Protein AF-A0A5C8PRZ0-F1 (afdb_monomer_lite)

Sequence (102 aa):
MLSRERLPAAAEVPTITEDGGPALESATWMMVLAPAGVPAEITNRLSRKIADIVLAGEVKDRLIEWAIIPSGWSPDRTGRFLADEIARWAGVIKAAGVKPEL

Secondary structure (DSSP, 8-state):
-B-SS--GGGTTSPPTTTTT-----B-------PPTT--HHHHHHHHHHHHHHHTSHHHHHHHHHTT-------HHHHHHHHHHHHHHHHHHHHHHT-----

Organism: NCBI:txid2586908

Radius of gyration: 16.77 Å; chains: 1; bounding box: 36×40×40 Å

pLDDT: mean 91.46, std 6.97, range [62.16, 98.19]

InterPro domains:
  IPR005064 Bordetella uptake gene [PF03401] (2-97)
  IPR005064 Bordetella uptake gene [PTHR42928] (3-99)
  IPR042100 Bordetella uptake gene, domain 1 [G3DSA:3.40.190.150] (1-101)

Foldseek 3Di:
DQDPAAQPVCNVDDGCVRVVHDPDDDDDDDDDDDDPPDDPVVLQVVLQVVLVQCPPDVNVVVCSVVVHHDDSDGPVVVVVVVVVVVVVVVVVCVVVVPDDDD

Structure (mmCIF, N/CA/C/O backbone):
data_AF-A0A5C8PRZ0-F1
#
_entry.id   AF-A0A5C8PRZ0-F1
#
loop_
_atom_site.group_PDB
_atom_site.id
_atom_site.type_symbol
_atom_site.label_atom_id
_atom_site.label_alt_id
_atom_site.label_comp_id
_atom_site.label_asym_id
_atom_site.label_entity_id
_atom_site.label_seq_id
_atom_site.pdbx_PDB_ins_code
_atom_site.Cartn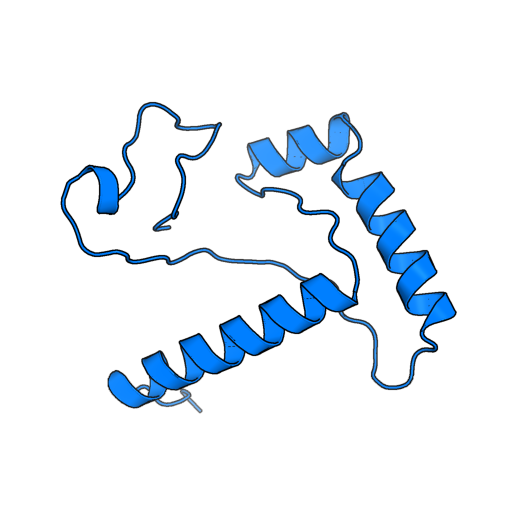_x
_atom_site.Cartn_y
_atom_site.Cartn_z
_atom_site.occupancy
_atom_site.B_iso_or_equiv
_atom_site.auth_seq_id
_atom_site.auth_comp_id
_atom_site.auth_asym_id
_atom_site.auth_atom_id
_atom_site.pdbx_PDB_model_num
ATOM 1 N N . MET A 1 1 ? 11.594 -6.923 -9.808 1.00 63.56 1 MET A N 1
ATOM 2 C CA . MET A 1 1 ? 10.307 -6.208 -9.668 1.00 63.56 1 MET A CA 1
ATOM 3 C C . MET A 1 1 ? 10.139 -5.356 -10.914 1.00 63.56 1 MET A C 1
ATOM 5 O O . MET A 1 1 ? 11.095 -4.680 -11.270 1.00 63.56 1 MET A O 1
ATOM 9 N N . LEU A 1 2 ? 9.007 -5.443 -11.615 1.00 79.00 2 LEU A N 1
ATOM 10 C CA . LEU A 1 2 ? 8.731 -4.584 -12.774 1.00 79.00 2 LEU A CA 1
ATOM 11 C C . LEU A 1 2 ? 7.853 -3.437 -12.282 1.00 79.00 2 LEU A C 1
ATOM 13 O O . LEU A 1 2 ? 6.705 -3.669 -11.913 1.00 79.00 2 LEU A O 1
ATOM 17 N N . SER A 1 3 ? 8.420 -2.239 -12.186 1.00 78.25 3 SER A N 1
ATOM 18 C CA . SER A 1 3 ? 7.702 -1.050 -11.725 1.00 78.25 3 SER A CA 1
ATOM 19 C C . SER A 1 3 ? 7.167 -0.261 -12.914 1.00 78.25 3 SER A C 1
ATOM 21 O O . SER A 1 3 ? 7.808 -0.201 -13.965 1.00 78.25 3 SER A O 1
ATOM 23 N N . ARG A 1 4 ? 6.007 0.372 -12.729 1.00 82.38 4 ARG A N 1
ATOM 24 C CA . ARG A 1 4 ? 5.431 1.302 -13.705 1.00 82.38 4 ARG A CA 1
ATOM 25 C C . ARG A 1 4 ? 6.231 2.602 -13.818 1.00 82.38 4 ARG A C 1
ATOM 27 O O . ARG A 1 4 ? 6.262 3.211 -14.881 1.00 82.38 4 ARG A O 1
ATOM 34 N N . GLU A 1 5 ? 6.869 3.008 -12.726 1.00 85.69 5 GLU A N 1
ATOM 35 C CA .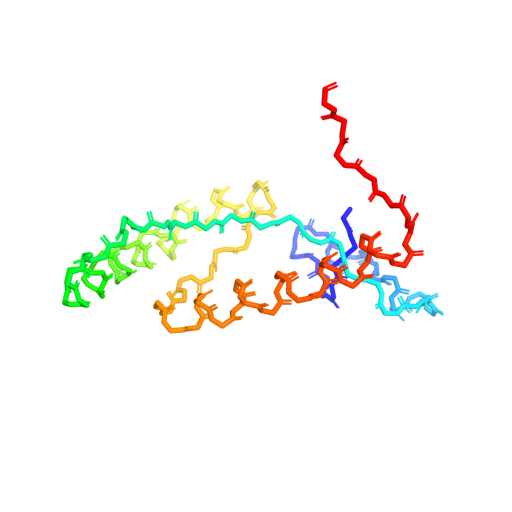 GLU A 1 5 ? 7.668 4.230 -12.616 1.00 85.69 5 GLU A CA 1
ATOM 36 C C . GLU A 1 5 ? 9.089 3.892 -12.155 1.00 85.69 5 GLU A C 1
ATOM 38 O O . GLU A 1 5 ? 9.313 2.869 -11.496 1.00 85.69 5 GLU A O 1
ATOM 43 N N . ARG A 1 6 ? 10.063 4.747 -12.480 1.00 88.31 6 ARG A N 1
ATOM 44 C CA . ARG A 1 6 ? 11.437 4.572 -11.997 1.00 88.31 6 ARG A CA 1
ATOM 45 C C . ARG A 1 6 ? 11.480 4.652 -10.476 1.00 88.31 6 ARG A C 1
ATOM 47 O O . ARG A 1 6 ? 10.820 5.492 -9.866 1.00 88.31 6 ARG A O 1
ATOM 54 N N . LEU A 1 7 ? 12.287 3.793 -9.862 1.00 83.88 7 LEU A N 1
ATOM 55 C CA . LEU A 1 7 ? 12.495 3.842 -8.421 1.00 83.88 7 LEU A CA 1
ATOM 56 C C . LEU A 1 7 ? 13.403 5.032 -8.083 1.00 83.88 7 LEU A C 1
ATOM 58 O O . LEU A 1 7 ? 14.455 5.164 -8.707 1.00 83.88 7 LEU A O 1
ATOM 62 N N . PRO A 1 8 ? 13.080 5.857 -7.070 1.00 82.25 8 PRO A N 1
ATOM 63 C CA . PRO A 1 8 ? 13.951 6.962 -6.664 1.00 82.25 8 PRO A CA 1
ATOM 64 C C . PRO A 1 8 ? 15.381 6.522 -6.316 1.00 82.25 8 PRO A C 1
ATOM 66 O O . PRO A 1 8 ? 16.327 7.255 -6.575 1.00 82.25 8 PRO A O 1
ATOM 69 N N . ALA A 1 9 ? 15.536 5.311 -5.770 1.00 78.75 9 ALA A N 1
ATOM 70 C CA . ALA A 1 9 ? 16.828 4.726 -5.409 1.00 78.75 9 ALA A CA 1
ATOM 71 C C . ALA A 1 9 ? 17.643 4.186 -6.606 1.00 78.75 9 ALA A C 1
ATOM 73 O O . ALA A 1 9 ? 18.789 3.795 -6.415 1.00 78.75 9 ALA A O 1
ATOM 74 N N . ALA A 1 10 ? 17.060 4.133 -7.809 1.00 83.75 10 ALA A N 1
ATOM 75 C CA . ALA A 1 10 ? 17.691 3.635 -9.036 1.00 83.75 10 ALA A CA 1
ATOM 76 C C . ALA A 1 10 ? 17.126 4.381 -10.261 1.00 83.75 10 ALA A C 1
ATOM 78 O O . ALA A 1 10 ? 16.582 3.782 -11.192 1.00 83.75 10 ALA A O 1
ATOM 79 N N . ALA A 1 11 ? 17.169 5.715 -10.221 1.00 86.62 11 ALA A N 1
ATOM 80 C CA . ALA A 1 11 ? 16.518 6.580 -11.207 1.00 86.62 11 ALA A CA 1
ATOM 81 C C . ALA A 1 11 ? 17.161 6.511 -12.607 1.00 86.62 11 ALA A C 1
ATOM 83 O O . ALA A 1 11 ? 16.562 6.935 -13.597 1.00 86.62 11 ALA A O 1
ATOM 84 N N . GLU A 1 12 ? 18.376 5.986 -12.705 1.00 90.62 12 GLU A N 1
ATOM 85 C CA . GLU A 1 12 ? 19.098 5.725 -13.946 1.00 90.62 12 GLU A CA 1
ATOM 86 C C . GLU A 1 12 ? 18.615 4.464 -14.676 1.00 90.62 12 GLU A C 1
ATOM 88 O O . GLU A 1 12 ? 18.814 4.352 -15.886 1.00 90.62 12 GLU A O 1
ATOM 93 N N . VAL A 1 13 ? 17.953 3.540 -13.973 1.00 89.75 13 VAL A N 1
ATOM 94 C CA . VAL A 1 13 ? 17.462 2.285 -14.548 1.00 89.75 13 VAL A CA 1
ATOM 95 C C . VAL A 1 13 ? 16.092 2.520 -15.200 1.00 89.75 13 VAL A C 1
ATOM 97 O O . VAL A 1 13 ? 15.161 2.949 -14.510 1.00 89.75 13 VAL A O 1
ATOM 100 N N . PRO A 1 14 ? 15.931 2.259 -16.513 1.00 89.94 14 PRO A N 1
ATOM 101 C CA . PRO A 1 14 ? 14.653 2.439 -17.185 1.00 89.94 14 PRO A CA 1
ATOM 102 C C . PRO A 1 14 ? 13.620 1.395 -16.747 1.00 89.94 14 PRO A C 1
ATOM 104 O O . PRO A 1 14 ? 13.957 0.283 -16.332 1.00 89.94 14 PRO A O 1
ATOM 107 N N . THR A 1 15 ? 12.339 1.735 -16.872 1.00 90.50 15 THR A N 1
ATOM 108 C CA . THR A 1 15 ? 11.263 0.743 -16.733 1.00 90.50 15 THR A CA 1
ATOM 109 C C . THR A 1 15 ? 11.189 -0.152 -17.974 1.00 90.50 15 THR A C 1
ATOM 111 O O . THR A 1 15 ? 11.664 0.206 -19.051 1.00 90.50 15 THR A O 1
ATOM 114 N N . ILE A 1 16 ? 10.525 -1.308 -17.865 1.00 89.81 16 ILE A N 1
ATOM 115 C CA . ILE A 1 16 ? 10.337 -2.210 -19.015 1.00 89.81 16 ILE A CA 1
ATOM 116 C C . ILE A 1 16 ? 9.587 -1.539 -20.174 1.00 89.81 16 ILE A C 1
ATOM 118 O O . ILE A 1 16 ? 9.845 -1.848 -21.331 1.00 89.81 16 ILE A O 1
ATOM 122 N N . THR A 1 17 ? 8.686 -0.598 -19.880 1.00 90.56 17 THR A N 1
ATOM 123 C CA . THR A 1 17 ? 7.966 0.154 -20.913 1.00 90.56 17 THR A CA 1
ATOM 124 C C . THR A 1 17 ? 8.830 1.229 -21.557 1.00 90.56 17 THR A C 1
ATOM 126 O O . THR A 1 17 ? 8.673 1.494 -22.744 1.00 90.56 17 THR A O 1
ATOM 129 N N . GLU A 1 18 ? 9.740 1.849 -20.799 1.00 90.88 18 GLU A N 1
ATOM 130 C CA . GLU A 1 18 ? 10.715 2.800 -21.350 1.00 90.88 18 GLU A CA 1
ATOM 131 C C . GLU A 1 18 ? 11.714 2.109 -22.291 1.00 90.88 18 GLU A C 1
ATOM 133 O O . GLU A 1 18 ? 12.181 2.733 -23.239 1.00 90.88 18 GLU A O 1
ATOM 138 N N . ASP A 1 19 ? 11.977 0.817 -22.076 1.00 91.12 19 ASP A N 1
ATOM 139 C CA . ASP A 1 19 ? 12.837 -0.019 -22.925 1.00 91.12 19 ASP A CA 1
ATOM 140 C C . ASP A 1 19 ? 12.083 -0.677 -24.108 1.00 91.12 19 ASP A C 1
ATOM 142 O O . ASP A 1 19 ? 12.584 -1.582 -24.771 1.00 91.12 19 ASP A O 1
ATOM 146 N N . GLY A 1 20 ? 10.845 -0.247 -24.387 1.00 90.50 20 GLY A N 1
ATOM 147 C CA . GLY A 1 20 ? 10.036 -0.752 -25.507 1.00 90.50 20 GLY A CA 1
ATOM 148 C C . GLY A 1 20 ? 9.365 -2.109 -25.262 1.00 90.50 20 GLY A C 1
ATOM 149 O O . GLY A 1 20 ? 8.774 -2.687 -26.177 1.00 90.50 20 GLY A O 1
ATOM 150 N N . GLY A 1 21 ? 9.431 -2.620 -24.034 1.00 88.56 21 GLY A N 1
ATOM 151 C CA . GLY A 1 21 ? 8.747 -3.831 -23.608 1.00 88.56 21 GLY A CA 1
ATOM 152 C C . GLY A 1 21 ? 7.257 -3.625 -23.291 1.00 88.56 21 GLY A C 1
ATOM 153 O O . GLY A 1 21 ? 6.739 -2.504 -23.283 1.00 88.56 21 GLY A O 1
ATOM 154 N N . PRO A 1 22 ? 6.526 -4.721 -23.020 1.00 84.81 22 PRO A N 1
ATOM 155 C CA . PRO A 1 22 ? 5.111 -4.665 -22.662 1.00 84.81 22 PRO A CA 1
ATOM 156 C C . PRO A 1 22 ? 4.888 -3.953 -21.320 1.00 84.81 22 PRO A C 1
ATOM 158 O O . PRO A 1 22 ? 5.752 -3.974 -20.445 1.00 84.81 22 PRO A O 1
ATOM 161 N N . ALA A 1 23 ? 3.691 -3.390 -21.122 1.00 81.94 23 ALA A N 1
ATOM 162 C CA . ALA A 1 23 ? 3.261 -2.792 -19.854 1.00 81.94 23 ALA A CA 1
ATOM 163 C C . ALA A 1 23 ? 3.016 -3.862 -18.778 1.00 81.94 23 ALA A C 1
ATOM 165 O O . ALA A 1 23 ? 1.882 -4.188 -18.422 1.00 81.94 23 ALA A O 1
ATOM 166 N N . LEU A 1 24 ? 4.110 -4.442 -18.291 1.00 78.56 24 LEU A N 1
ATOM 167 C CA . LEU A 1 24 ? 4.130 -5.413 -17.215 1.00 78.56 24 LEU A CA 1
ATOM 168 C C . LEU A 1 24 ? 4.489 -4.713 -15.913 1.00 78.56 24 LEU A C 1
ATOM 170 O O . LEU A 1 24 ? 5.520 -4.058 -15.796 1.00 78.56 24 LEU A O 1
ATOM 174 N N . GLU A 1 25 ? 3.634 -4.914 -14.923 1.00 78.25 25 GLU A N 1
ATOM 175 C CA . GLU A 1 25 ? 3.849 -4.455 -13.561 1.00 78.25 25 GLU A CA 1
ATOM 176 C C . GLU A 1 25 ? 3.842 -5.673 -12.638 1.00 78.25 25 GLU A C 1
ATOM 178 O O . GLU A 1 25 ? 2.928 -6.497 -12.658 1.00 78.25 25 GLU A O 1
ATOM 183 N N . SER A 1 26 ? 4.904 -5.822 -11.865 1.00 77.12 26 SER A N 1
ATOM 184 C CA . SER A 1 26 ? 5.070 -6.882 -10.882 1.00 77.12 26 SER A CA 1
ATOM 185 C C . SER A 1 26 ? 5.729 -6.248 -9.676 1.00 77.12 26 SER A C 1
ATOM 187 O O . SER A 1 26 ? 6.954 -6.306 -9.527 1.00 77.12 26 SER A O 1
ATOM 189 N N . ALA A 1 27 ? 4.890 -5.606 -8.871 1.00 79.06 27 ALA A N 1
ATOM 190 C CA . ALA A 1 27 ? 5.232 -4.970 -7.617 1.00 79.06 27 ALA A CA 1
ATOM 191 C C . ALA A 1 27 ? 4.695 -5.803 -6.450 1.00 79.06 27 ALA A C 1
ATOM 193 O O . ALA A 1 27 ? 3.541 -6.224 -6.471 1.00 79.06 27 ALA A O 1
ATOM 194 N N . THR A 1 28 ? 5.522 -6.027 -5.429 1.00 86.38 28 THR A N 1
ATOM 195 C CA . THR A 1 28 ? 5.030 -6.541 -4.147 1.00 86.38 28 THR A CA 1
ATOM 196 C C . THR A 1 28 ? 4.483 -5.374 -3.340 1.00 86.38 28 THR A C 1
ATOM 198 O O . THR A 1 28 ? 5.076 -4.296 -3.320 1.00 86.38 28 THR A O 1
ATOM 201 N N . TRP A 1 29 ? 3.368 -5.594 -2.655 1.00 91.31 29 TRP A N 1
ATOM 202 C CA . TRP A 1 29 ? 2.742 -4.602 -1.794 1.00 91.31 29 TRP A CA 1
ATOM 203 C C . TRP A 1 29 ? 2.528 -5.152 -0.386 1.00 91.31 29 TRP A C 1
ATOM 205 O O . TRP A 1 29 ? 2.486 -6.359 -0.154 1.00 91.31 29 TRP A O 1
ATOM 215 N N . MET A 1 30 ? 2.393 -4.231 0.564 1.00 93.19 30 MET A N 1
ATOM 216 C CA . MET A 1 30 ? 2.029 -4.516 1.947 1.00 93.19 30 MET A CA 1
ATOM 217 C C . MET A 1 30 ? 0.811 -3.682 2.317 1.00 93.19 30 MET A C 1
ATOM 219 O O . MET A 1 30 ? 0.669 -2.539 1.880 1.00 93.19 30 MET A O 1
ATOM 223 N N . MET A 1 31 ? -0.068 -4.255 3.132 1.00 94.94 31 MET A N 1
ATOM 224 C CA . MET A 1 31 ? -1.305 -3.615 3.556 1.00 94.94 31 MET A CA 1
ATOM 225 C C . MET A 1 31 ? -1.601 -3.955 5.012 1.00 94.94 31 MET A C 1
ATOM 227 O O . MET A 1 31 ? -1.356 -5.072 5.461 1.00 94.94 31 MET A O 1
ATOM 231 N N . VAL A 1 32 ? -2.171 -2.993 5.738 1.00 95.38 32 VAL A N 1
ATOM 232 C CA . VAL A 1 32 ? -2.720 -3.218 7.077 1.00 95.38 32 VAL A CA 1
ATOM 233 C C . VAL A 1 32 ? -4.222 -3.442 6.954 1.00 95.38 32 VAL A C 1
ATOM 235 O O . VAL A 1 32 ? -4.934 -2.600 6.407 1.00 95.38 32 VAL A O 1
ATOM 238 N N . LEU A 1 33 ? -4.697 -4.570 7.479 1.00 95.19 33 LEU A N 1
ATOM 239 C CA . LEU A 1 33 ? -6.107 -4.950 7.485 1.00 95.19 33 LEU A CA 1
ATOM 240 C C . LEU A 1 33 ? -6.624 -5.013 8.923 1.00 95.19 33 LEU A C 1
ATOM 242 O O . LEU A 1 33 ? -5.927 -5.466 9.829 1.00 95.19 33 LEU A O 1
ATOM 246 N N . ALA A 1 34 ? -7.862 -4.570 9.121 1.00 94.00 34 ALA A N 1
ATOM 247 C CA . ALA A 1 34 ? -8.595 -4.752 10.368 1.00 94.00 34 ALA A CA 1
ATOM 248 C C . ALA A 1 34 ? -9.612 -5.901 10.213 1.00 94.00 34 ALA A C 1
ATOM 250 O O . ALA A 1 34 ? -10.057 -6.160 9.091 1.00 94.00 34 ALA A O 1
ATOM 251 N N . PRO A 1 35 ? -10.015 -6.575 11.306 1.00 96.25 35 PRO A N 1
ATOM 252 C CA . PRO A 1 35 ? -11.081 -7.570 11.258 1.00 96.25 35 PRO A CA 1
ATOM 253 C C . PRO A 1 35 ? -12.387 -7.016 10.673 1.00 96.25 35 PRO A C 1
ATOM 255 O O . PRO A 1 35 ? -12.704 -5.830 10.813 1.00 96.25 35 PRO A O 1
ATOM 258 N N . ALA A 1 36 ? -13.180 -7.896 10.063 1.00 94.44 36 ALA A N 1
ATOM 259 C CA . ALA A 1 36 ? -14.516 -7.539 9.603 1.00 94.44 36 ALA A CA 1
ATOM 260 C C . ALA A 1 36 ? -15.382 -7.048 10.779 1.00 94.44 36 ALA A C 1
ATOM 262 O O . ALA A 1 36 ? -15.334 -7.601 11.876 1.00 94.44 36 ALA A O 1
ATOM 263 N N . GLY A 1 37 ? -16.176 -6.001 10.543 1.00 94.50 37 GLY A N 1
ATOM 264 C CA . GLY A 1 37 ? -17.079 -5.425 11.545 1.00 94.50 37 GLY A CA 1
ATOM 265 C C . GLY A 1 37 ? -16.471 -4.339 12.438 1.00 94.50 37 GLY A C 1
ATOM 266 O O . GLY A 1 37 ? -17.204 -3.744 13.225 1.00 94.50 37 GLY A O 1
ATOM 267 N N . VAL A 1 38 ? -15.176 -4.017 12.310 1.00 96.81 38 VAL A N 1
ATOM 268 C CA . VAL A 1 38 ? -14.604 -2.847 12.999 1.00 96.81 38 VAL A CA 1
ATOM 269 C C . VAL A 1 38 ? -15.305 -1.564 12.512 1.00 96.81 38 VAL A C 1
ATOM 271 O O . VAL A 1 38 ? -15.348 -1.321 11.302 1.00 96.81 38 VAL A O 1
ATOM 274 N N . PRO A 1 39 ? -15.840 -0.719 13.420 1.00 97.62 39 PRO A N 1
ATOM 275 C CA . PRO A 1 39 ? -16.503 0.527 13.052 1.00 97.62 39 PRO A CA 1
ATOM 276 C C . PRO A 1 39 ? -15.629 1.445 12.193 1.00 97.62 39 PRO A C 1
ATOM 278 O O . PRO A 1 39 ? -14.444 1.641 12.476 1.00 97.62 39 PRO A O 1
ATOM 281 N N . ALA A 1 40 ? -16.242 2.090 11.196 1.00 95.19 40 ALA A N 1
ATOM 282 C CA . ALA A 1 40 ? -15.546 2.973 10.259 1.00 95.19 40 ALA A CA 1
ATOM 283 C C . ALA A 1 40 ? -14.764 4.094 10.961 1.00 95.19 40 ALA A C 1
ATOM 285 O O . ALA A 1 40 ? -13.674 4.455 10.524 1.00 95.19 40 ALA A O 1
ATOM 286 N N . GLU A 1 41 ? -15.277 4.623 12.073 1.00 97.50 41 GLU A N 1
ATOM 287 C CA . GLU A 1 41 ? -14.583 5.638 12.867 1.00 97.50 41 GLU A CA 1
ATOM 288 C C . GLU A 1 41 ? -13.224 5.144 13.391 1.00 97.50 41 GLU A C 1
ATOM 290 O O . GLU A 1 41 ? -12.222 5.856 13.282 1.00 97.50 41 GLU A O 1
ATOM 295 N N . ILE A 1 42 ? -13.168 3.909 13.901 1.00 97.75 42 ILE A N 1
ATOM 296 C CA . ILE A 1 42 ? -11.940 3.297 14.423 1.00 97.75 42 ILE A CA 1
ATOM 297 C C . ILE A 1 42 ? -10.958 3.057 13.277 1.00 97.75 42 ILE A C 1
ATOM 299 O O . ILE A 1 42 ? -9.798 3.463 13.376 1.00 97.75 42 ILE A O 1
ATOM 303 N N . THR A 1 43 ? -11.426 2.480 12.170 1.00 97.00 43 THR A N 1
ATOM 304 C CA . THR A 1 43 ? -10.604 2.234 10.976 1.00 97.00 43 THR A CA 1
ATOM 305 C C . THR A 1 43 ? -10.027 3.534 10.416 1.00 97.00 43 THR A C 1
ATOM 307 O O . THR A 1 43 ? -8.833 3.615 10.130 1.00 97.00 43 THR A O 1
ATOM 310 N N . ASN A 1 44 ? -10.837 4.590 10.335 1.00 97.25 44 ASN A N 1
ATOM 311 C CA . ASN A 1 44 ? -10.397 5.904 9.873 1.00 97.25 44 ASN A CA 1
ATOM 312 C C . ASN A 1 44 ? -9.374 6.537 10.822 1.00 97.25 44 ASN A C 1
ATOM 314 O O . ASN A 1 44 ? -8.406 7.150 10.369 1.00 97.25 44 ASN A O 1
ATOM 318 N N . ARG A 1 45 ? -9.559 6.395 12.140 1.00 97.81 45 ARG A N 1
ATOM 319 C CA . ARG A 1 45 ? -8.599 6.899 13.130 1.00 97.81 45 ARG A CA 1
ATOM 320 C C . ARG A 1 45 ? -7.257 6.175 13.030 1.00 97.81 45 ARG A C 1
ATOM 322 O O . ARG A 1 45 ? -6.225 6.841 13.047 1.00 97.81 45 ARG A O 1
ATOM 329 N N . LEU A 1 46 ? -7.270 4.848 12.902 1.00 97.12 46 LEU A N 1
ATOM 330 C CA . LEU A 1 46 ? -6.059 4.043 12.728 1.00 97.12 46 LEU A CA 1
ATOM 331 C C . LEU A 1 46 ? -5.351 4.370 11.412 1.00 97.12 46 LEU A C 1
ATOM 333 O O . LEU A 1 46 ? -4.153 4.623 11.430 1.00 97.12 46 LEU A O 1
ATOM 337 N N . SER A 1 47 ? -6.085 4.446 10.299 1.00 97.56 47 SER A N 1
ATOM 338 C CA . SER A 1 47 ? -5.522 4.800 8.990 1.00 97.56 47 SER A CA 1
ATOM 339 C C . SER A 1 47 ? -4.815 6.155 9.018 1.00 97.56 47 SER A C 1
ATOM 341 O O . SER A 1 47 ? -3.686 6.242 8.545 1.00 97.56 47 SER A O 1
ATOM 343 N N . ARG A 1 48 ? -5.408 7.181 9.650 1.00 98.19 48 ARG A N 1
ATOM 344 C CA . ARG A 1 48 ? -4.742 8.484 9.824 1.00 98.19 48 ARG A CA 1
ATOM 345 C C . ARG A 1 48 ? -3.440 8.369 10.611 1.00 98.19 48 ARG A C 1
ATOM 347 O O . ARG A 1 48 ? -2.425 8.882 10.170 1.00 98.19 48 ARG A O 1
ATOM 354 N N . LYS A 1 49 ? -3.445 7.653 11.739 1.00 98.00 49 LYS A N 1
ATOM 355 C CA . LYS A 1 49 ? -2.232 7.474 12.553 1.00 98.00 49 LYS A CA 1
ATOM 356 C C . LYS A 1 49 ? -1.145 6.681 11.835 1.00 98.00 49 LYS A C 1
ATOM 358 O O . LYS A 1 49 ? 0.024 7.018 11.961 1.00 98.00 49 LYS A O 1
ATOM 363 N N . ILE A 1 50 ? -1.520 5.664 11.065 1.00 97.44 50 ILE A N 1
ATOM 364 C CA . ILE A 1 50 ? -0.578 4.916 10.230 1.00 97.44 50 ILE A CA 1
ATOM 365 C C . ILE A 1 50 ? 0.011 5.837 9.162 1.00 97.44 50 ILE A C 1
ATOM 367 O O . ILE A 1 50 ? 1.225 5.842 8.995 1.00 97.44 50 ILE A O 1
ATOM 371 N N . ALA A 1 51 ? -0.816 6.643 8.487 1.00 97.88 51 ALA A N 1
ATOM 372 C CA . ALA A 1 51 ? -0.352 7.610 7.496 1.00 97.88 51 ALA A CA 1
ATOM 373 C C . ALA A 1 51 ? 0.634 8.622 8.103 1.00 97.88 51 ALA A C 1
ATOM 375 O O . ALA A 1 51 ? 1.703 8.822 7.534 1.00 97.88 51 ALA A O 1
ATOM 376 N N . ASP A 1 52 ? 0.322 9.180 9.280 1.00 98.06 52 ASP A N 1
ATOM 377 C CA . ASP A 1 52 ? 1.215 10.090 10.009 1.00 98.06 52 ASP A CA 1
ATOM 378 C C . ASP A 1 52 ? 2.592 9.445 10.267 1.00 98.06 52 ASP A C 1
ATOM 380 O O . ASP A 1 52 ? 3.622 10.092 10.098 1.00 98.06 52 ASP A O 1
ATOM 384 N N . ILE A 1 53 ? 2.621 8.162 10.651 1.00 97.06 53 ILE A N 1
ATOM 385 C CA . ILE A 1 53 ? 3.856 7.430 10.978 1.00 97.06 53 ILE A CA 1
ATOM 386 C C . ILE A 1 53 ? 4.664 7.102 9.723 1.00 97.06 53 ILE A C 1
ATOM 388 O O . ILE A 1 53 ? 5.848 7.413 9.667 1.00 97.06 53 ILE A O 1
ATOM 392 N N . VAL A 1 54 ? 4.056 6.474 8.711 1.00 96.81 54 VAL A N 1
ATOM 393 C CA . VAL A 1 54 ? 4.799 5.993 7.527 1.00 96.81 54 VAL A CA 1
ATOM 394 C C . VAL A 1 54 ? 5.285 7.127 6.625 1.00 96.81 54 VAL A C 1
ATOM 396 O O . VAL A 1 54 ? 6.158 6.913 5.789 1.00 96.81 54 VAL A O 1
ATOM 399 N N . LEU A 1 55 ? 4.716 8.325 6.781 1.00 96.50 55 LEU A N 1
ATOM 400 C CA . LEU A 1 55 ? 5.126 9.534 6.068 1.00 96.50 55 LEU A CA 1
ATOM 401 C C . LEU A 1 55 ? 6.031 10.451 6.908 1.00 96.50 55 LEU A C 1
ATOM 403 O O . LEU A 1 55 ? 6.502 11.461 6.384 1.00 96.50 55 LEU A O 1
ATOM 407 N N . ALA A 1 56 ? 6.296 10.119 8.177 1.00 96.88 56 ALA A N 1
ATOM 408 C CA . ALA A 1 56 ? 7.243 10.855 9.011 1.00 96.88 56 ALA A CA 1
ATOM 409 C C . ALA A 1 56 ? 8.673 10.666 8.486 1.00 96.88 56 ALA A C 1
ATOM 411 O O . ALA A 1 56 ? 9.034 9.553 8.122 1.00 96.88 56 ALA A O 1
ATOM 412 N N . GLY A 1 57 ? 9.483 11.733 8.481 1.00 94.75 57 GLY A N 1
ATOM 413 C CA . GLY A 1 57 ? 10.792 11.781 7.807 1.00 94.75 57 GLY A CA 1
ATOM 414 C C . GLY A 1 57 ? 11.662 10.541 8.021 1.00 94.75 57 GLY A C 1
ATOM 415 O O . GLY A 1 57 ? 11.896 9.800 7.076 1.00 94.75 57 GLY A O 1
ATOM 416 N N . GLU A 1 58 ? 12.043 10.247 9.267 1.00 95.81 58 GLU A N 1
ATOM 417 C CA . GLU A 1 58 ? 12.914 9.100 9.566 1.00 95.81 58 GLU A CA 1
ATOM 418 C C . GLU A 1 58 ? 12.306 7.755 9.129 1.00 95.81 58 GLU A C 1
ATOM 420 O O . GLU A 1 58 ? 12.990 6.921 8.543 1.00 95.81 58 GLU A O 1
ATOM 425 N N . VAL A 1 59 ? 11.008 7.540 9.365 1.00 96.69 59 VAL A N 1
ATOM 426 C CA . VAL A 1 59 ? 10.335 6.285 8.992 1.00 96.69 59 VAL A CA 1
ATOM 427 C C . VAL A 1 59 ? 10.230 6.158 7.475 1.00 96.69 59 VAL A C 1
ATOM 429 O O . VAL A 1 59 ? 10.509 5.096 6.924 1.00 96.69 59 VAL A O 1
ATOM 432 N N . LYS A 1 60 ? 9.848 7.238 6.793 1.00 95.62 60 LYS A N 1
ATOM 433 C CA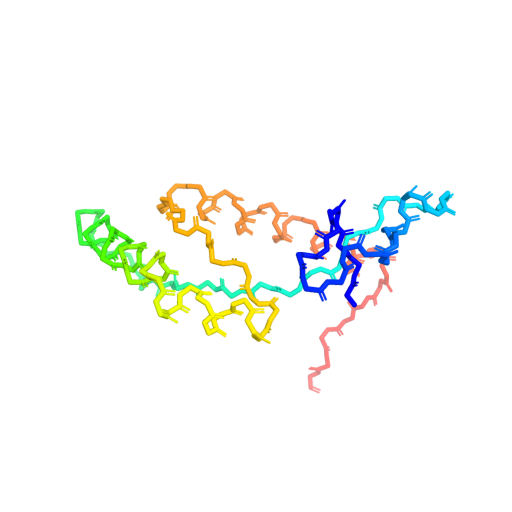 . LYS A 1 60 ? 9.749 7.299 5.337 1.00 95.62 60 LYS A CA 1
ATOM 434 C C . LYS A 1 60 ? 11.099 7.007 4.690 1.00 95.62 60 LYS A C 1
ATOM 436 O O . LYS A 1 60 ? 11.147 6.212 3.756 1.00 95.62 60 LYS A O 1
ATOM 441 N N . ASP A 1 61 ? 12.170 7.605 5.198 1.00 94.25 61 ASP A N 1
ATOM 442 C CA . ASP A 1 61 ? 13.518 7.418 4.664 1.00 94.25 61 ASP A CA 1
ATOM 443 C C . ASP A 1 61 ? 13.966 5.960 4.826 1.00 94.25 61 ASP A C 1
ATOM 445 O O . ASP A 1 61 ? 14.407 5.344 3.857 1.00 94.25 61 ASP A O 1
ATOM 449 N N . ARG A 1 62 ? 13.725 5.350 5.997 1.00 94.62 62 ARG A N 1
ATOM 450 C CA . ARG A 1 62 ? 13.978 3.915 6.221 1.00 94.62 62 ARG A CA 1
ATOM 451 C C . ARG A 1 62 ? 13.176 3.004 5.297 1.00 94.62 62 ARG A C 1
ATOM 453 O O . ARG A 1 62 ? 13.706 2.016 4.798 1.00 94.62 62 ARG A O 1
ATOM 460 N N . LEU A 1 63 ? 11.905 3.319 5.052 1.00 93.50 63 LEU A N 1
ATOM 461 C CA . LEU A 1 63 ? 11.086 2.559 4.107 1.00 93.50 63 LEU A CA 1
ATOM 462 C C . LEU A 1 63 ? 11.649 2.662 2.682 1.00 93.50 63 LEU A C 1
ATOM 464 O O . LEU A 1 63 ? 11.757 1.645 2.001 1.00 93.50 63 LEU A O 1
ATOM 468 N N . ILE A 1 64 ? 12.074 3.854 2.257 1.00 91.38 64 ILE A N 1
ATOM 469 C CA . ILE A 1 64 ? 12.682 4.071 0.939 1.00 91.38 64 ILE A CA 1
ATOM 470 C C . ILE A 1 64 ? 14.020 3.328 0.810 1.00 91.38 64 ILE A C 1
ATOM 472 O O . ILE A 1 64 ? 14.262 2.729 -0.238 1.00 91.38 64 ILE A O 1
ATOM 476 N N . GLU A 1 65 ? 14.853 3.295 1.858 1.00 90.56 65 GLU A N 1
ATOM 477 C CA . GLU A 1 65 ? 16.081 2.477 1.904 1.00 90.56 65 GLU A CA 1
ATOM 478 C C . GLU A 1 65 ? 15.788 0.987 1.651 1.00 90.56 65 GLU A C 1
ATOM 480 O O . GLU A 1 65 ? 16.589 0.286 1.035 1.00 90.56 65 GLU A O 1
ATOM 485 N N . TRP A 1 66 ? 14.620 0.501 2.078 1.00 88.81 66 TRP A N 1
ATOM 486 C CA . TRP A 1 66 ? 14.146 -0.865 1.829 1.00 88.81 66 TRP A CA 1
ATOM 487 C C . TR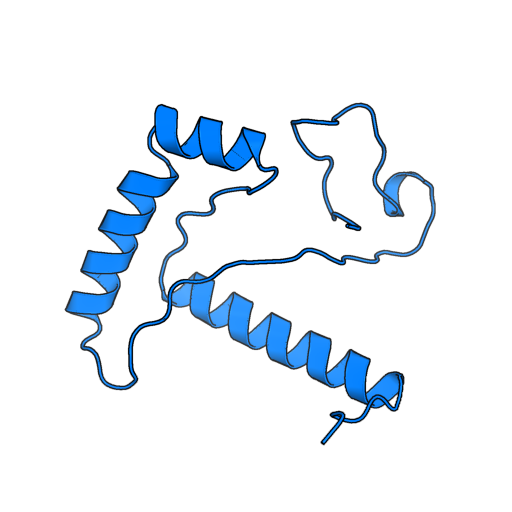P A 1 66 ? 13.362 -1.022 0.519 1.00 88.81 66 TRP A C 1
ATOM 489 O O . TRP A 1 66 ? 12.729 -2.055 0.302 1.00 88.81 66 TRP A O 1
ATOM 499 N N . ALA A 1 67 ? 13.390 -0.012 -0.356 1.00 85.81 67 ALA A N 1
ATOM 500 C CA . ALA A 1 67 ? 12.620 0.054 -1.598 1.00 85.81 67 ALA A CA 1
ATOM 501 C C . ALA A 1 67 ? 11.092 -0.056 -1.398 1.00 85.81 67 ALA A C 1
ATOM 503 O O . ALA A 1 67 ? 10.362 -0.495 -2.287 1.00 85.81 67 ALA A O 1
ATOM 504 N N . ILE A 1 68 ? 10.594 0.373 -0.236 1.00 89.00 68 ILE A N 1
ATOM 505 C CA . ILE A 1 68 ? 9.170 0.457 0.090 1.00 89.00 68 ILE A CA 1
ATOM 506 C C . ILE A 1 68 ? 8.725 1.906 -0.081 1.00 89.00 68 ILE A C 1
ATOM 508 O O . ILE A 1 68 ? 9.241 2.813 0.566 1.00 89.00 68 ILE A O 1
ATOM 512 N N . ILE A 1 69 ? 7.722 2.128 -0.929 1.00 89.94 69 ILE A N 1
ATOM 513 C CA . ILE A 1 69 ? 7.152 3.457 -1.161 1.00 89.94 69 ILE A CA 1
ATOM 514 C C . ILE A 1 69 ? 5.914 3.616 -0.261 1.00 89.94 69 ILE A C 1
ATOM 516 O O . ILE A 1 69 ? 4.870 3.028 -0.559 1.00 89.94 69 ILE A O 1
ATOM 520 N N . PRO A 1 70 ? 5.989 4.374 0.853 1.00 93.94 70 PRO A N 1
ATOM 521 C CA . PRO A 1 70 ? 4.843 4.557 1.736 1.00 93.94 70 PRO A CA 1
ATOM 522 C C . PRO A 1 70 ? 3.758 5.395 1.062 1.00 93.94 70 PRO A C 1
ATOM 524 O O . PRO A 1 70 ? 4.021 6.452 0.491 1.00 93.94 70 PRO A O 1
ATOM 527 N N . SER A 1 71 ? 2.515 4.926 1.160 1.00 93.12 71 SER A N 1
ATOM 528 C CA . SER A 1 71 ? 1.392 5.495 0.416 1.00 93.12 71 SER A CA 1
ATOM 529 C C . SER A 1 71 ? 0.473 6.385 1.264 1.00 93.12 71 SER A C 1
ATOM 531 O O . SER A 1 71 ? -0.065 7.370 0.759 1.00 93.12 71 SER A O 1
ATOM 533 N N . GLY A 1 72 ? 0.286 6.051 2.548 1.00 94.69 72 GLY A N 1
ATOM 534 C CA . GLY A 1 72 ? -0.581 6.792 3.475 1.00 94.69 72 GLY A CA 1
ATOM 535 C C . GLY A 1 72 ? -2.046 6.887 3.026 1.00 94.69 72 GLY A C 1
ATOM 536 O O . GLY A 1 72 ? -2.729 7.858 3.346 1.00 94.69 72 GLY A O 1
ATOM 537 N N . TRP A 1 73 ? -2.526 5.928 2.230 1.00 96.88 73 TRP A N 1
ATOM 538 C CA . TRP A 1 73 ? -3.857 5.988 1.623 1.00 96.88 73 TRP A CA 1
ATOM 539 C C . TRP A 1 73 ? -5.002 5.875 2.636 1.00 96.88 73 TRP A C 1
ATOM 541 O O . TRP A 1 73 ? -4.889 5.242 3.689 1.00 96.88 73 TRP A O 1
ATOM 551 N N . SER A 1 74 ? -6.146 6.463 2.271 1.00 96.69 74 SER A N 1
ATOM 552 C CA . SER A 1 74 ? -7.400 6.297 3.007 1.00 96.69 74 SER A CA 1
ATOM 553 C C . SER A 1 74 ? -7.909 4.851 2.918 1.00 96.69 74 SER A C 1
ATOM 555 O O . SER A 1 74 ? -7.588 4.150 1.953 1.00 96.69 74 SER A O 1
ATOM 557 N N . PRO A 1 75 ? -8.764 4.396 3.856 1.00 96.69 75 PRO A N 1
ATOM 558 C CA . PRO A 1 75 ? -9.311 3.041 3.808 1.00 96.69 75 PRO A CA 1
ATOM 559 C C . PRO A 1 75 ? -10.082 2.737 2.518 1.00 96.69 75 PRO A C 1
ATOM 561 O O . PRO A 1 75 ? -9.968 1.635 1.995 1.00 96.69 75 PRO A O 1
ATOM 564 N N . ASP A 1 76 ? -10.814 3.716 1.971 1.00 95.81 76 ASP A N 1
ATOM 565 C CA . ASP A 1 76 ? -11.538 3.569 0.698 1.00 95.81 76 ASP A CA 1
ATOM 566 C C . ASP A 1 76 ? -10.576 3.333 -0.479 1.00 95.81 76 ASP A C 1
ATOM 568 O O . ASP A 1 76 ? -10.751 2.372 -1.228 1.00 95.81 76 ASP A O 1
ATOM 572 N N . ARG A 1 77 ? -9.508 4.135 -0.602 1.00 96.88 77 ARG A N 1
ATOM 573 C CA . ARG A 1 77 ? -8.510 3.953 -1.667 1.00 96.88 77 ARG A CA 1
ATOM 574 C C . ARG A 1 77 ? -7.776 2.619 -1.524 1.00 96.88 77 ARG A C 1
ATOM 576 O O . ARG A 1 77 ? -7.578 1.927 -2.518 1.00 96.88 77 ARG A O 1
ATOM 583 N N . THR A 1 78 ? -7.406 2.253 -0.300 1.00 96.88 78 THR A N 1
ATOM 584 C CA . THR A 1 78 ? -6.774 0.965 0.017 1.00 96.88 78 THR A CA 1
ATOM 585 C C . THR A 1 78 ? -7.688 -0.211 -0.339 1.00 96.88 78 THR A C 1
ATOM 587 O O . THR A 1 78 ? -7.230 -1.182 -0.936 1.00 96.88 78 THR A O 1
ATOM 590 N N . GLY A 1 79 ? -8.989 -0.108 -0.047 1.00 96.06 79 GLY A N 1
ATOM 591 C CA . GLY A 1 79 ? -9.980 -1.125 -0.402 1.00 96.06 79 GLY A CA 1
ATOM 592 C C . GLY A 1 79 ? -10.158 -1.291 -1.913 1.00 96.06 79 GLY A C 1
ATOM 593 O O . GLY A 1 79 ? -10.214 -2.420 -2.394 1.00 96.06 79 GLY A O 1
ATOM 594 N N . ARG A 1 80 ? -10.182 -0.185 -2.671 1.00 97.75 80 ARG A N 1
ATOM 595 C CA . ARG A 1 80 ? -10.232 -0.228 -4.145 1.00 97.75 80 ARG A CA 1
ATOM 596 C C . ARG A 1 80 ? -9.001 -0.911 -4.731 1.0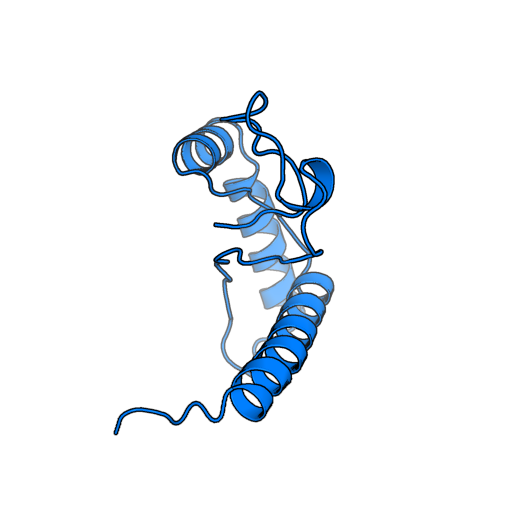0 97.75 80 ARG A C 1
ATOM 598 O O . ARG A 1 80 ? -9.150 -1.829 -5.523 1.00 97.75 80 ARG A O 1
ATOM 605 N N . PHE A 1 81 ? -7.809 -0.533 -4.267 1.00 96.00 81 PHE A N 1
ATOM 606 C CA . PHE A 1 81 ? -6.565 -1.172 -4.697 1.00 96.00 81 PHE A CA 1
ATOM 607 C C . PHE A 1 81 ? -6.573 -2.687 -4.449 1.00 96.00 81 PHE A C 1
ATOM 609 O O . PHE A 1 81 ? -6.223 -3.451 -5.342 1.00 96.00 81 PHE A O 1
ATOM 616 N N . LEU A 1 82 ? -7.020 -3.136 -3.270 1.00 96.44 82 LEU A N 1
ATOM 617 C CA . LEU A 1 82 ? -7.112 -4.568 -2.977 1.00 96.44 82 LEU A CA 1
ATOM 618 C C . LEU A 1 82 ? -8.084 -5.288 -3.924 1.00 96.44 82 LEU A C 1
ATOM 620 O O . LEU A 1 82 ? -7.778 -6.383 -4.391 1.00 96.44 82 LEU A O 1
ATOM 62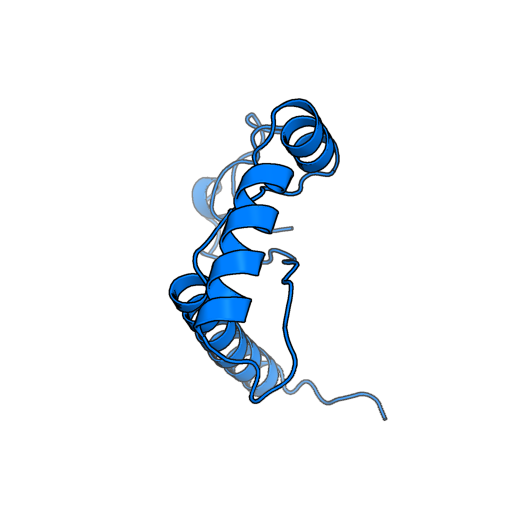4 N N . ALA A 1 83 ? -9.242 -4.690 -4.215 1.00 97.38 83 ALA A N 1
ATOM 625 C CA . ALA A 1 83 ? -10.212 -5.265 -5.145 1.00 97.38 83 ALA A CA 1
ATOM 626 C C . ALA A 1 83 ? -9.642 -5.379 -6.571 1.00 97.38 83 ALA A C 1
ATOM 628 O O . ALA A 1 83 ? -9.807 -6.420 -7.213 1.00 97.38 83 ALA A O 1
ATOM 629 N N . ASP A 1 84 ? -8.931 -4.349 -7.033 1.00 95.75 84 ASP A N 1
ATOM 630 C CA . ASP A 1 84 ? -8.287 -4.326 -8.348 1.00 95.75 84 ASP A CA 1
ATOM 631 C C . ASP A 1 84 ? -7.174 -5.382 -8.450 1.00 95.75 84 ASP A C 1
ATOM 633 O O . ASP A 1 84 ? -7.111 -6.121 -9.434 1.00 95.75 84 ASP A O 1
ATOM 637 N N . GLU A 1 85 ? -6.345 -5.522 -7.410 1.00 94.94 85 GLU A N 1
ATOM 638 C CA . GLU A 1 85 ? -5.301 -6.550 -7.341 1.00 94.94 85 GLU A CA 1
ATOM 639 C C . GLU A 1 85 ? -5.892 -7.963 -7.340 1.00 94.94 85 GLU A C 1
ATOM 641 O O . GLU A 1 85 ? -5.422 -8.828 -8.081 1.00 94.94 85 GLU A O 1
ATOM 646 N N . ILE A 1 86 ? -6.963 -8.204 -6.573 1.00 95.88 86 ILE A N 1
ATOM 647 C CA . ILE A 1 86 ? -7.672 -9.493 -6.579 1.00 95.88 86 ILE A CA 1
ATOM 648 C C . ILE A 1 86 ? -8.182 -9.811 -7.989 1.00 95.88 86 ILE A C 1
ATOM 650 O O . ILE A 1 86 ? -7.964 -10.919 -8.484 1.00 95.88 86 ILE A O 1
ATOM 654 N N . ALA A 1 87 ? -8.834 -8.854 -8.654 1.00 96.31 87 ALA A N 1
ATOM 655 C CA . ALA A 1 87 ? -9.371 -9.052 -9.997 1.00 96.31 87 ALA A CA 1
ATOM 656 C C . ALA A 1 87 ? -8.260 -9.323 -11.026 1.00 96.31 87 ALA A C 1
ATOM 658 O O . ALA A 1 87 ? -8.358 -10.266 -11.819 1.00 96.31 87 ALA A O 1
ATOM 659 N N . ARG A 1 88 ? -7.176 -8.539 -10.978 1.00 92.00 88 ARG A N 1
ATOM 660 C CA . ARG A 1 88 ? -5.998 -8.691 -11.838 1.00 92.00 88 ARG A CA 1
ATOM 661 C C . ARG A 1 88 ? -5.371 -10.074 -11.673 1.00 92.00 88 ARG A C 1
ATOM 663 O O . ARG A 1 88 ? -5.210 -10.796 -12.659 1.00 92.00 88 ARG A O 1
ATOM 670 N N . TRP A 1 89 ? -5.038 -10.464 -10.443 1.00 92.56 89 TRP A N 1
ATOM 671 C CA . TRP A 1 89 ? -4.335 -11.721 -10.182 1.00 92.56 89 TRP A CA 1
ATOM 672 C C . TRP A 1 89 ? -5.214 -12.950 -10.398 1.00 92.56 89 TRP A C 1
ATOM 674 O O . TRP A 1 89 ? -4.714 -13.952 -10.908 1.00 92.56 89 TRP A O 1
ATOM 684 N N . ALA A 1 90 ? -6.523 -12.873 -10.138 1.00 94.12 90 ALA A N 1
ATOM 685 C CA . ALA A 1 90 ? -7.455 -13.932 -10.526 1.00 94.12 90 ALA A CA 1
ATOM 686 C C . ALA A 1 90 ? -7.432 -14.183 -12.046 1.00 94.12 90 ALA A C 1
ATOM 688 O O . ALA A 1 90 ? -7.427 -15.336 -12.488 1.00 94.12 90 ALA A O 1
ATOM 689 N N . GLY A 1 91 ? -7.364 -13.115 -12.850 1.00 93.31 91 GLY A N 1
ATOM 690 C CA . GLY A 1 91 ? -7.207 -13.203 -14.303 1.00 93.31 91 GLY A CA 1
ATOM 691 C C . GLY A 1 91 ? -5.897 -13.877 -14.717 1.00 93.31 91 GLY A C 1
ATOM 692 O O . GLY A 1 91 ? -5.917 -14.805 -15.528 1.00 93.31 91 GLY A O 1
ATOM 693 N N . VAL A 1 92 ? -4.774 -13.462 -14.121 1.00 91.75 92 VAL A N 1
ATOM 694 C CA . VAL A 1 92 ? -3.445 -14.043 -14.385 1.00 91.75 92 VAL A CA 1
ATOM 695 C C . VAL A 1 92 ? -3.404 -15.531 -14.031 1.00 91.75 92 VAL A C 1
ATOM 697 O O . VAL A 1 92 ? -3.004 -16.339 -14.866 1.00 91.75 92 VAL A O 1
ATOM 700 N N . ILE A 1 93 ? -3.867 -15.910 -12.834 1.00 93.44 93 ILE A N 1
ATOM 701 C CA . ILE A 1 93 ? -3.897 -17.307 -12.363 1.00 93.44 93 ILE A CA 1
ATOM 702 C C . ILE A 1 93 ? -4.703 -18.180 -13.328 1.00 93.44 93 ILE A C 1
ATOM 704 O O . ILE A 1 93 ? -4.237 -19.245 -13.738 1.00 93.44 93 ILE A O 1
ATOM 708 N N . LYS A 1 94 ? -5.890 -17.711 -13.738 1.00 94.69 94 LYS A N 1
ATOM 709 C CA . LYS A 1 94 ? -6.753 -18.435 -14.677 1.00 94.69 94 LYS A CA 1
ATOM 710 C C . LYS A 1 94 ? -6.096 -18.602 -16.047 1.00 94.69 94 LYS A C 1
ATOM 712 O O . LYS A 1 94 ? -6.157 -19.692 -16.608 1.00 94.69 94 LYS A O 1
ATOM 717 N N . ALA A 1 95 ? -5.486 -17.546 -16.582 1.00 94.00 95 ALA A N 1
ATOM 718 C CA . ALA A 1 95 ? -4.823 -17.584 -17.884 1.00 94.00 95 ALA A CA 1
ATOM 719 C C . ALA A 1 95 ? -3.584 -18.494 -17.885 1.00 94.00 95 ALA A C 1
ATOM 721 O O . ALA A 1 95 ? -3.340 -19.196 -18.862 1.00 94.00 95 ALA A O 1
ATOM 722 N N . ALA A 1 96 ? -2.830 -18.510 -16.784 1.00 94.12 96 ALA A N 1
ATOM 723 C CA . ALA A 1 96 ? -1.621 -19.313 -16.634 1.00 94.12 96 ALA A CA 1
ATOM 724 C C . ALA A 1 96 ? -1.891 -20.775 -16.223 1.00 94.12 96 ALA A C 1
ATOM 726 O O . ALA A 1 96 ? -0.964 -21.580 -16.200 1.00 94.12 96 ALA A O 1
ATOM 727 N N . GLY A 1 97 ? -3.135 -21.134 -15.879 1.00 94.44 97 GLY A N 1
ATOM 728 C CA . GLY A 1 97 ? -3.483 -22.486 -15.426 1.00 94.44 97 GLY A CA 1
ATOM 729 C C . GLY A 1 97 ? -2.852 -22.874 -14.082 1.00 94.44 97 GLY A C 1
ATOM 730 O O . GLY A 1 97 ? -2.716 -24.063 -13.791 1.00 94.44 97 GLY A O 1
ATOM 731 N N . VAL A 1 98 ? -2.461 -21.883 -13.274 1.00 94.00 98 VAL A N 1
ATOM 732 C CA . VAL A 1 98 ? -1.819 -22.085 -11.969 1.00 94.00 98 VAL A CA 1
ATOM 733 C C . VAL A 1 98 ? -2.838 -22.648 -10.979 1.00 94.00 98 VAL A C 1
ATOM 735 O O . VAL A 1 98 ? -3.982 -22.196 -10.919 1.00 94.00 98 VAL A O 1
ATOM 738 N N . LYS A 1 99 ? -2.420 -23.636 -10.185 1.00 88.75 99 LYS A N 1
ATOM 739 C CA . LYS A 1 99 ? -3.222 -24.237 -9.114 1.00 88.75 99 LYS A CA 1
ATOM 740 C C . LYS A 1 99 ? -2.507 -24.052 -7.776 1.00 88.75 99 LYS A C 1
ATOM 742 O O . LYS A 1 99 ? -1.278 -24.036 -7.775 1.00 88.75 99 LYS A O 1
ATOM 747 N N . PRO A 1 100 ? -3.242 -23.928 -6.658 1.00 85.31 100 PRO A N 1
ATOM 748 C CA . PRO A 1 100 ? -2.633 -24.008 -5.340 1.00 85.31 100 PRO A CA 1
ATOM 749 C C . PRO A 1 100 ? -1.915 -25.350 -5.194 1.00 85.31 100 PRO A C 1
ATOM 751 O O . PRO A 1 100 ? -2.484 -26.391 -5.534 1.00 85.31 100 PRO A O 1
ATOM 754 N N . GLU A 1 101 ? -0.685 -25.322 -4.698 1.00 77.25 101 GLU A N 1
ATOM 755 C CA . GLU A 1 101 ? -0.042 -26.518 -4.162 1.00 77.25 101 GLU A CA 1
ATOM 756 C C . GLU A 1 101 ? -0.715 -26.816 -2.813 1.00 77.25 101 GLU A C 1
ATOM 758 O O . GLU A 1 101 ? -0.819 -25.925 -1.966 1.00 77.25 101 GLU A O 1
ATOM 763 N N . LEU A 1 102 ? -1.269 -28.022 -2.667 1.00 62.16 102 LEU A N 1
ATOM 764 C CA . LEU A 1 102 ? -1.935 -28.508 -1.453 1.00 62.16 102 LEU A CA 1
ATOM 765 C C . LEU A 1 102 ? -1.060 -29.546 -0.756 1.00 62.16 102 LEU A C 1
ATOM 767 O O . LEU A 1 102 ? -0.470 -30.377 -1.484 1.00 62.16 102 LEU A O 1
#